Protein AF-A0A1G9AEA7-F1 (afdb_monomer_lite)

InterPro domains:
  IPR012337 Ribonuclease H-like superfamily [SSF53098] (60-151)
  IPR024473 Transposase, IS4, N-terminal [PF13006] (19-68)

Secondary structure (DSSP, 8-state):
--HHHHHHHHHHHHS--S-HHHHHHSS-HHHHHHHHHHHTS-----SS--TTTGGG-EEEEEEE-TTT--EEEEEEEETTS-HHHHHHHHGGGSPSS-EEE--GGG--HHHHHHHHTSTT--EEE-PPPTT--EEEEEE-SSS-EEEEEPPPHHHHHH-TTS--

Organism: NCBI:txid137658

Radius of gyration: 20.1 Å; chains: 1; bounding box: 53×45×46 Å

pLDDT: mean 74.09, std 16.53, range [41.88, 96.94]

Structure (mmCIF, N/CA/C/O backbone):
data_AF-A0A1G9AEA7-F1
#
_entry.id   AF-A0A1G9AEA7-F1
#
loop_
_atom_site.group_PDB
_atom_site.id
_atom_site.type_symbol
_atom_site.label_atom_id
_atom_site.label_alt_id
_atom_site.label_comp_id
_atom_site.label_asym_id
_atom_site.label_entity_id
_atom_site.label_seq_id
_atom_site.pdbx_PDB_ins_code
_atom_site.Cartn_x
_atom_site.Cartn_y
_atom_site.Cartn_z
_atom_site.occupancy
_atom_site.B_iso_or_equiv
_atom_site.auth_seq_id
_atom_site.auth_comp_id
_atom_site.auth_asym_id
_atom_site.auth_atom_id
_atom_site.pdbx_PDB_model_num
ATOM 1 N N . MET A 1 1 ? 21.826 27.038 12.670 1.00 47.59 1 MET A N 1
ATOM 2 C CA . MET A 1 1 ? 21.533 25.743 12.022 1.00 47.59 1 MET A CA 1
ATOM 3 C C . MET A 1 1 ? 20.842 26.013 10.699 1.00 47.59 1 MET A C 1
ATOM 5 O O . MET A 1 1 ? 20.106 26.991 10.621 1.00 47.59 1 MET A O 1
ATOM 9 N N . SER A 1 2 ? 21.123 25.227 9.658 1.00 58.03 2 SER A N 1
ATOM 10 C CA . SER A 1 2 ? 20.460 25.394 8.356 1.00 58.03 2 SER A CA 1
ATOM 11 C C . SER A 1 2 ? 18.999 24.925 8.425 1.00 58.03 2 SER A C 1
ATOM 13 O O . SER A 1 2 ? 18.663 24.063 9.234 1.00 58.03 2 SER A O 1
ATOM 15 N N . LEU A 1 3 ? 18.125 25.468 7.569 1.00 50.03 3 LEU A N 1
ATOM 16 C CA . LEU A 1 3 ? 16.708 25.070 7.476 1.00 50.03 3 LEU A CA 1
ATOM 17 C C . LEU A 1 3 ? 16.544 23.548 7.281 1.00 50.03 3 LEU A C 1
ATOM 19 O O . LEU A 1 3 ? 15.644 22.940 7.850 1.00 50.03 3 LEU A O 1
ATOM 23 N N . LEU A 1 4 ? 17.480 22.935 6.551 1.00 42.81 4 LEU A N 1
ATOM 24 C CA . LEU A 1 4 ? 17.552 21.494 6.318 1.00 42.81 4 LEU A CA 1
ATOM 25 C C . LEU A 1 4 ? 17.822 20.698 7.608 1.00 42.81 4 LEU A C 1
ATOM 27 O O . LEU A 1 4 ? 17.213 19.656 7.814 1.00 42.81 4 LEU A O 1
ATOM 31 N N . GLN A 1 5 ? 18.690 21.192 8.500 1.00 48.19 5 GLN A N 1
ATOM 32 C CA . GLN A 1 5 ? 18.960 20.534 9.786 1.00 48.19 5 GLN A CA 1
ATOM 33 C C . GLN A 1 5 ? 17.734 20.530 10.700 1.00 48.19 5 GLN A C 1
ATOM 35 O O . GLN A 1 5 ? 17.466 19.519 11.338 1.00 48.19 5 GLN A O 1
ATOM 40 N N . GLN A 1 6 ? 16.976 21.629 10.736 1.00 53.84 6 GLN A N 1
ATOM 41 C CA . GLN A 1 6 ? 15.765 21.714 11.556 1.00 53.84 6 GLN A CA 1
ATOM 42 C C . GLN A 1 6 ? 14.683 20.748 11.049 1.00 53.84 6 GLN A C 1
ATOM 44 O O . GLN A 1 6 ? 14.098 20.011 11.833 1.00 53.84 6 GLN A O 1
ATOM 49 N N . GLN A 1 7 ? 14.486 20.679 9.727 1.00 51.41 7 GLN A N 1
ATOM 50 C CA . GLN A 1 7 ? 13.526 19.757 9.108 1.00 51.41 7 GLN A CA 1
ATOM 51 C C . GLN A 1 7 ? 13.897 18.281 9.319 1.00 51.41 7 GLN A C 1
ATOM 53 O O . GLN A 1 7 ? 13.015 17.446 9.496 1.00 51.41 7 GLN A O 1
ATOM 58 N N . LEU A 1 8 ? 15.194 17.960 9.316 1.00 46.47 8 LEU A N 1
ATOM 59 C CA . LEU A 1 8 ? 15.704 16.612 9.581 1.00 46.47 8 LEU A CA 1
ATOM 60 C C . LEU A 1 8 ? 15.552 16.194 11.056 1.00 46.47 8 LEU A C 1
ATOM 62 O O . LEU A 1 8 ? 15.304 15.022 11.323 1.00 46.47 8 LEU A O 1
ATOM 66 N N . LEU A 1 9 ? 15.659 17.134 12.001 1.00 52.06 9 LEU A N 1
ATOM 67 C CA . LEU A 1 9 ? 15.442 16.885 13.433 1.00 52.06 9 LEU A CA 1
ATOM 68 C C . LEU A 1 9 ? 13.966 16.602 13.750 1.00 52.06 9 LEU A C 1
ATOM 70 O O . LEU A 1 9 ? 13.672 15.612 14.415 1.00 52.06 9 LEU A O 1
ATOM 74 N N . ASP A 1 10 ? 13.038 17.387 13.194 1.00 51.66 10 ASP A N 1
ATOM 75 C CA . ASP A 1 10 ? 11.588 17.177 13.371 1.00 51.66 10 ASP A CA 1
ATOM 76 C C . ASP A 1 10 ? 11.114 15.824 12.789 1.00 51.66 10 ASP A C 1
ATOM 78 O O . ASP A 1 10 ? 10.125 15.231 13.224 1.00 51.66 10 ASP A O 1
ATOM 82 N N . LEU A 1 11 ? 11.843 15.313 11.795 1.00 44.75 11 LEU A N 1
ATOM 83 C CA . LEU A 1 11 ? 11.648 13.998 11.185 1.00 44.75 11 LEU A CA 1
ATOM 84 C C . LEU A 1 11 ? 12.083 12.836 12.090 1.00 44.75 11 LEU A C 1
ATOM 86 O O . LEU A 1 11 ? 11.452 11.778 12.048 1.00 44.75 11 LEU A O 1
ATOM 90 N N . GLY A 1 12 ? 13.125 13.036 12.900 1.00 47.81 12 GLY A N 1
ATOM 91 C CA . GLY A 1 12 ? 13.648 12.047 13.847 1.00 47.81 12 GLY A CA 1
ATOM 92 C C . GLY A 1 12 ? 12.788 11.862 15.101 1.00 47.81 12 GLY A C 1
ATOM 93 O O . GLY A 1 12 ? 12.873 10.822 15.743 1.00 47.81 12 GLY A O 1
ATOM 94 N N . GLU A 1 13 ? 11.923 12.823 15.440 1.00 49.59 13 GLU A N 1
ATOM 95 C CA . GLU A 1 13 ? 10.942 12.636 16.522 1.00 49.59 13 GLU A CA 1
ATOM 96 C C . GLU A 1 13 ? 9.686 11.874 16.064 1.00 49.59 13 GLU A C 1
ATOM 98 O O . GLU A 1 13 ? 9.059 11.175 16.857 1.00 49.59 13 GLU A O 1
ATOM 103 N N . LEU A 1 14 ? 9.316 11.973 14.779 1.00 43.12 14 LEU A N 1
ATOM 104 C CA . LEU A 1 14 ? 8.143 11.288 14.207 1.00 43.12 14 LEU A CA 1
ATOM 105 C C . LEU A 1 14 ? 8.426 9.846 13.776 1.00 43.12 14 LEU A C 1
ATOM 107 O O . LEU A 1 14 ? 7.517 9.019 13.727 1.00 43.12 14 LEU A O 1
ATOM 111 N N . PHE A 1 15 ? 9.677 9.555 13.443 1.00 41.88 15 PHE A N 1
ATOM 112 C CA . PHE A 1 15 ? 10.162 8.233 13.091 1.00 41.88 15 PHE A CA 1
ATOM 113 C C . PHE A 1 15 ? 11.306 7.952 14.035 1.00 41.88 15 PHE A C 1
ATOM 115 O O . PHE A 1 15 ? 12.279 8.693 14.004 1.00 41.88 15 PHE A O 1
ATOM 122 N N . ASN A 1 16 ? 11.199 6.902 14.850 1.00 42.97 16 ASN A N 1
ATOM 123 C CA . ASN A 1 16 ? 12.268 6.414 15.723 1.00 42.97 16 ASN A CA 1
ATOM 124 C C . ASN A 1 16 ? 13.442 5.869 14.877 1.00 42.97 16 ASN A C 1
ATOM 126 O O . ASN A 1 16 ? 13.773 4.686 14.919 1.00 42.97 16 ASN A O 1
ATOM 130 N N . PHE A 1 17 ? 14.020 6.715 14.020 1.00 44.28 17 PHE A N 1
ATOM 131 C CA . PHE A 1 17 ? 15.262 6.478 13.322 1.00 44.28 17 PHE A CA 1
ATOM 132 C C . PHE A 1 17 ? 16.330 6.583 14.390 1.00 44.28 17 PHE A C 1
ATOM 134 O O . PHE A 1 17 ? 16.743 7.673 14.774 1.00 44.28 17 PHE A O 1
ATOM 141 N N . SER A 1 18 ? 16.770 5.431 14.873 1.00 46.34 18 SER A N 1
ATOM 142 C CA . SER A 1 18 ? 17.817 5.336 15.881 1.00 46.34 18 SER A CA 1
ATOM 143 C C . SER A 1 18 ? 19.134 5.991 15.454 1.00 46.34 18 SER A C 1
ATOM 145 O O . SER A 1 18 ? 19.998 6.159 16.306 1.00 46.34 18 SER A O 1
ATOM 147 N N . ASP A 1 19 ? 19.300 6.399 14.187 1.00 47.47 19 ASP A N 1
ATOM 148 C CA . ASP A 1 19 ? 20.419 7.254 13.809 1.00 47.47 19 ASP A CA 1
ATOM 149 C C . ASP A 1 19 ? 20.232 7.980 12.459 1.00 47.47 19 ASP A C 1
ATOM 151 O O . ASP A 1 19 ? 20.437 7.414 11.383 1.00 47.47 19 ASP A O 1
ATOM 155 N N . LEU A 1 20 ? 19.893 9.272 12.485 1.00 47.62 20 LEU A N 1
ATOM 156 C CA . LEU A 1 20 ? 19.910 10.133 11.289 1.00 47.62 20 LEU A CA 1
ATOM 157 C C . LEU A 1 20 ? 21.337 10.332 10.738 1.00 47.62 20 LEU A C 1
ATOM 159 O O . LEU A 1 20 ? 21.520 10.673 9.562 1.00 47.62 20 LEU A O 1
ATOM 163 N N . SER A 1 21 ? 22.360 10.088 11.567 1.00 52.41 21 SER A N 1
ATOM 164 C CA . SER A 1 21 ? 23.750 10.134 11.125 1.00 52.41 21 SER A CA 1
ATOM 165 C C . SER A 1 21 ? 24.080 8.978 10.177 1.00 52.41 21 SER A C 1
ATOM 167 O O . SER A 1 21 ? 24.849 9.182 9.245 1.00 52.41 21 SER A O 1
ATOM 169 N N . ALA A 1 22 ? 23.416 7.820 10.283 1.00 51.09 22 ALA A N 1
ATOM 170 C CA . ALA A 1 22 ? 23.608 6.708 9.347 1.00 51.09 22 ALA A CA 1
ATOM 171 C C . ALA A 1 22 ? 23.152 7.054 7.917 1.00 51.09 22 ALA A C 1
ATOM 173 O O . ALA A 1 22 ? 23.777 6.633 6.940 1.00 51.09 22 ALA A O 1
ATOM 174 N N . PHE A 1 23 ? 22.090 7.856 7.781 1.00 43.22 23 PHE A N 1
ATOM 175 C CA . PHE A 1 23 ? 21.569 8.285 6.479 1.00 43.22 23 PHE A CA 1
ATOM 176 C C . PHE A 1 23 ? 22.518 9.264 5.775 1.00 43.22 23 PHE A C 1
ATOM 178 O O . PHE A 1 23 ? 22.712 9.202 4.565 1.00 43.22 23 PHE A O 1
ATOM 185 N N . THR A 1 24 ? 23.153 10.146 6.548 1.00 52.31 24 THR A N 1
ATOM 186 C CA . THR A 1 24 ? 24.109 11.144 6.040 1.00 52.31 24 THR A CA 1
ATOM 187 C C . THR A 1 24 ? 25.542 10.618 5.934 1.00 52.31 24 THR A C 1
ATOM 189 O O . THR A 1 24 ? 26.307 11.130 5.124 1.00 52.31 24 THR A O 1
ATOM 192 N N . GLN A 1 25 ? 25.909 9.572 6.681 1.00 56.78 25 GLN A N 1
ATOM 193 C CA . GLN A 1 25 ? 27.224 8.924 6.589 1.00 56.78 25 GLN A CA 1
ATOM 194 C C . GLN A 1 25 ? 27.405 8.104 5.307 1.00 56.78 25 GLN A C 1
ATOM 196 O O . GLN A 1 25 ? 28.529 7.971 4.834 1.00 56.78 25 GLN A O 1
ATOM 201 N N . ASN A 1 26 ? 26.324 7.558 4.741 1.00 54.47 26 ASN A N 1
ATOM 202 C CA . ASN A 1 26 ? 26.401 6.621 3.612 1.00 54.47 26 ASN A CA 1
ATOM 203 C C . ASN A 1 26 ? 25.996 7.221 2.261 1.00 54.47 26 ASN A C 1
ATOM 205 O O . ASN A 1 26 ? 26.105 6.541 1.241 1.00 54.47 26 ASN A O 1
ATOM 209 N N . ILE A 1 27 ? 25.527 8.470 2.233 1.00 60.53 27 ILE A N 1
ATOM 210 C CA . ILE A 1 27 ? 25.145 9.154 0.996 1.00 60.53 27 ILE A CA 1
ATOM 211 C C . ILE A 1 27 ? 26.090 10.341 0.799 1.00 60.53 27 ILE A C 1
ATOM 213 O O . ILE A 1 27 ? 25.923 11.367 1.463 1.00 60.53 27 ILE A O 1
ATOM 217 N N . PRO A 1 28 ? 27.081 10.222 -0.102 1.00 71.25 28 PRO A N 1
ATOM 218 C CA . PRO A 1 28 ? 28.008 11.307 -0.373 1.00 71.25 28 PRO A CA 1
ATOM 219 C C . PRO A 1 28 ? 27.272 12.557 -0.875 1.00 71.25 28 PRO A C 1
ATOM 221 O O . PRO A 1 28 ? 26.374 12.479 -1.720 1.00 71.25 28 PRO A O 1
ATOM 224 N N . ILE A 1 29 ? 27.635 13.729 -0.352 1.00 65.69 29 ILE A N 1
ATOM 225 C CA . ILE A 1 29 ? 26.938 14.994 -0.638 1.00 65.69 29 ILE A CA 1
ATOM 226 C C . ILE A 1 29 ? 27.016 15.376 -2.124 1.00 65.69 29 ILE A C 1
ATOM 228 O O . ILE A 1 29 ? 26.103 15.992 -2.676 1.00 65.69 29 ILE A O 1
ATOM 232 N N . GLU A 1 30 ? 28.072 14.944 -2.805 1.00 73.06 30 GLU A N 1
ATOM 233 C CA . GLU A 1 30 ? 28.276 15.099 -4.238 1.00 73.06 30 GLU A CA 1
ATOM 234 C C . GLU A 1 30 ? 27.265 14.303 -5.076 1.00 73.06 30 GLU A C 1
ATOM 236 O O . GLU A 1 30 ? 26.911 14.740 -6.172 1.00 73.06 30 GLU A O 1
ATOM 241 N N . TRP A 1 31 ? 26.742 13.179 -4.568 1.00 63.84 31 TRP A N 1
ATOM 242 C CA . TRP A 1 31 ? 25.676 12.429 -5.240 1.00 63.84 31 TRP A CA 1
ATOM 243 C C . TRP A 1 31 ? 24.350 13.168 -5.142 1.00 63.84 31 TRP A C 1
ATOM 245 O O . TRP A 1 31 ? 23.605 13.205 -6.116 1.00 63.84 31 TRP A O 1
ATOM 255 N N . VAL A 1 32 ? 24.080 13.817 -4.006 1.00 63.62 32 VAL A N 1
ATOM 256 C CA . VAL A 1 32 ? 22.890 14.661 -3.830 1.00 63.62 32 VAL A CA 1
ATOM 257 C C . VAL A 1 32 ? 22.959 15.872 -4.761 1.00 63.62 32 VAL A C 1
ATOM 259 O O . VAL A 1 32 ? 21.993 16.157 -5.466 1.00 63.62 32 VAL A O 1
ATOM 262 N N . ALA A 1 33 ? 24.112 16.544 -4.828 1.00 68.31 33 ALA A N 1
ATOM 263 C CA . ALA A 1 33 ? 24.325 17.672 -5.734 1.00 68.31 33 ALA A CA 1
ATOM 264 C C . ALA A 1 33 ? 24.199 17.263 -7.213 1.00 68.31 33 ALA A C 1
ATOM 266 O O . ALA A 1 33 ? 23.504 17.930 -7.976 1.00 68.31 33 ALA A O 1
ATOM 267 N N . SER A 1 34 ? 24.793 16.130 -7.603 1.00 66.75 34 SER A N 1
ATOM 268 C CA . SER A 1 34 ? 24.703 15.606 -8.974 1.00 66.75 34 SER A CA 1
ATOM 269 C C . SER A 1 34 ? 23.284 15.161 -9.328 1.00 66.75 34 SER A C 1
ATOM 271 O O . SER A 1 34 ? 22.817 15.411 -10.434 1.00 66.75 34 SER A O 1
ATOM 273 N N . ALA A 1 35 ? 22.569 14.527 -8.395 1.00 62.28 35 ALA A N 1
ATOM 274 C CA . ALA A 1 35 ? 21.178 14.137 -8.590 1.00 62.28 35 ALA A CA 1
ATOM 275 C C . ALA A 1 35 ? 20.269 15.360 -8.759 1.00 62.28 35 ALA A C 1
ATOM 277 O O . ALA A 1 35 ? 19.382 15.334 -9.607 1.00 62.28 35 ALA A O 1
ATOM 278 N N . LEU A 1 36 ? 20.506 16.440 -8.007 1.00 59.66 36 LEU A N 1
ATOM 279 C CA . LEU A 1 36 ? 19.781 17.702 -8.167 1.00 59.66 36 LEU A CA 1
ATOM 280 C C . LEU A 1 36 ? 20.039 18.331 -9.542 1.00 59.66 36 LEU A C 1
ATOM 282 O O . LEU A 1 36 ? 19.080 18.711 -10.215 1.00 59.66 36 LEU A O 1
ATOM 286 N N . ASP A 1 37 ? 21.293 18.358 -9.993 1.00 69.62 37 ASP A N 1
ATOM 287 C CA . ASP A 1 37 ? 21.680 18.905 -11.300 1.00 69.62 37 ASP A CA 1
ATOM 288 C C . ASP A 1 37 ? 21.109 18.073 -12.469 1.00 69.62 37 ASP A C 1
ATOM 290 O O . ASP A 1 37 ? 20.566 18.608 -13.436 1.00 69.62 37 ASP A O 1
ATOM 294 N N . LEU A 1 38 ? 21.107 16.741 -12.335 1.00 60.75 38 LEU A N 1
ATOM 295 C CA . LEU A 1 38 ? 20.490 15.819 -13.296 1.00 60.75 38 LEU A CA 1
ATOM 296 C C . LEU A 1 38 ? 18.955 15.866 -13.263 1.00 60.75 38 LEU A C 1
ATOM 298 O O . LEU A 1 38 ? 18.315 15.712 -14.302 1.00 60.75 38 LEU A O 1
ATOM 302 N N . SER A 1 39 ? 18.343 16.110 -12.099 1.00 54.16 39 SER A N 1
ATOM 303 C CA . SER A 1 39 ? 16.882 16.219 -11.962 1.00 54.16 39 SER A CA 1
ATOM 304 C C . SER A 1 39 ? 16.303 17.447 -12.672 1.00 54.16 39 SER A C 1
ATOM 306 O O . SER A 1 39 ? 15.113 17.469 -12.991 1.00 54.16 39 SER A O 1
ATOM 308 N N . ALA A 1 40 ? 17.146 18.435 -12.996 1.00 49.31 40 ALA A N 1
ATOM 309 C CA . ALA A 1 40 ? 16.782 19.550 -13.863 1.00 49.31 40 ALA A CA 1
ATOM 310 C C . ALA A 1 40 ? 16.541 19.116 -15.328 1.00 49.31 40 ALA A C 1
ATOM 312 O O . ALA A 1 40 ? 16.013 19.900 -16.122 1.00 49.31 40 ALA A O 1
ATOM 313 N N . GLN A 1 41 ? 16.870 17.872 -15.709 1.00 50.09 41 GLN A N 1
ATOM 314 C CA . GLN A 1 41 ? 16.664 17.359 -17.062 1.00 50.09 41 GLN A CA 1
ATOM 315 C C . GLN A 1 41 ? 15.359 16.558 -17.219 1.00 50.09 41 GLN A C 1
ATOM 317 O O . GLN A 1 41 ? 15.235 15.390 -16.872 1.00 50.09 41 GLN A O 1
ATOM 322 N N . ALA A 1 42 ? 14.403 17.250 -17.845 1.00 50.97 42 ALA A N 1
ATOM 323 C CA . ALA A 1 42 ? 13.340 16.776 -18.734 1.00 50.97 42 ALA A CA 1
ATOM 324 C C . ALA A 1 42 ? 12.480 15.566 -18.307 1.00 50.97 42 ALA A C 1
ATOM 326 O O . ALA A 1 42 ? 12.809 14.399 -18.506 1.00 50.97 42 ALA A O 1
ATOM 327 N N . THR A 1 43 ? 11.227 15.858 -17.948 1.00 45.41 43 THR A N 1
ATOM 328 C CA . THR A 1 43 ? 10.137 14.873 -18.006 1.00 45.41 43 THR A CA 1
ATOM 329 C C . THR A 1 43 ? 9.710 14.640 -19.463 1.00 45.41 43 THR A C 1
ATOM 331 O O . THR A 1 43 ? 9.016 15.467 -20.055 1.00 45.41 43 THR A O 1
ATOM 334 N N . ILE A 1 44 ? 10.050 13.489 -20.051 1.00 51.75 44 ILE A N 1
ATOM 335 C CA . ILE A 1 44 ? 9.524 13.074 -21.363 1.00 51.75 44 ILE A CA 1
ATOM 336 C C . ILE A 1 44 ? 8.209 12.304 -21.164 1.00 51.75 44 ILE A C 1
ATOM 338 O O . ILE A 1 44 ? 8.206 11.127 -20.816 1.00 51.75 44 ILE A O 1
ATOM 342 N N . ARG A 1 45 ? 7.060 12.941 -21.436 1.00 43.06 45 ARG A N 1
ATOM 343 C CA . ARG A 1 45 ? 5.750 12.257 -21.499 1.00 43.06 45 ARG A CA 1
ATOM 344 C C . ARG A 1 45 ? 5.410 11.846 -22.935 1.00 43.06 45 ARG A C 1
ATOM 346 O O . ARG A 1 45 ? 4.628 12.516 -23.605 1.00 43.06 45 ARG A O 1
ATOM 353 N N . ARG A 1 46 ? 5.958 10.728 -23.424 1.00 50.44 46 ARG A N 1
ATOM 354 C CA . 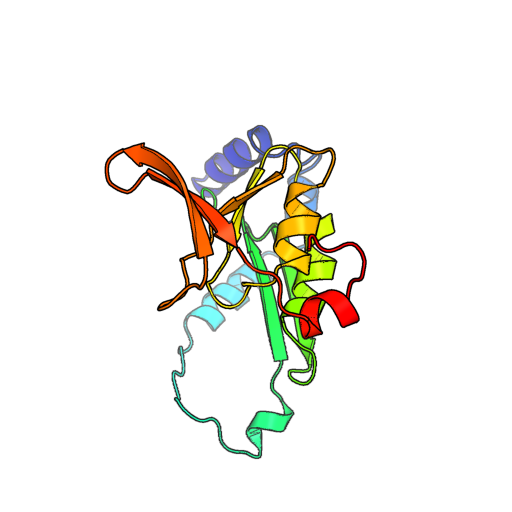ARG A 1 46 ? 5.479 10.091 -24.670 1.00 50.44 46 ARG A CA 1
ATOM 355 C C . ARG A 1 46 ? 4.451 9.005 -24.337 1.00 50.44 46 ARG A C 1
ATOM 357 O O . ARG A 1 46 ? 4.741 8.087 -23.585 1.00 50.44 46 ARG A O 1
ATOM 364 N N . ARG A 1 47 ? 3.239 9.096 -24.908 1.00 50.84 47 ARG A N 1
ATOM 365 C CA . ARG A 1 47 ? 2.127 8.142 -24.668 1.00 50.84 47 ARG A CA 1
ATOM 366 C C . ARG A 1 47 ? 2.394 6.715 -25.175 1.00 50.84 47 ARG A C 1
ATOM 368 O O . ARG A 1 47 ? 1.710 5.794 -24.743 1.00 50.84 47 ARG A O 1
ATOM 375 N N . ARG A 1 48 ? 3.351 6.530 -26.085 1.00 52.12 48 ARG A N 1
ATOM 376 C CA . ARG A 1 48 ? 3.867 5.228 -26.525 1.00 52.12 48 ARG A CA 1
ATOM 377 C C . ARG A 1 48 ? 5.369 5.357 -26.726 1.00 52.12 48 ARG A C 1
ATOM 379 O O . ARG A 1 48 ? 5.809 6.240 -27.461 1.00 52.12 48 ARG A O 1
ATOM 386 N N . LEU A 1 49 ? 6.128 4.503 -26.050 1.00 56.19 49 LEU A N 1
ATOM 387 C CA . LEU A 1 49 ? 7.562 4.382 -26.265 1.00 56.19 49 LEU A CA 1
ATOM 388 C C . LEU A 1 49 ? 7.810 3.494 -27.499 1.00 56.19 49 LEU A C 1
ATOM 390 O O . LEU A 1 49 ? 7.053 2.540 -27.705 1.00 56.19 49 LEU A O 1
ATOM 394 N N . PRO A 1 50 ? 8.811 3.816 -28.335 1.00 61.97 50 PRO A N 1
ATOM 395 C CA . PRO A 1 50 ? 9.266 2.957 -29.428 1.00 61.97 50 PRO A CA 1
ATOM 396 C C . PRO A 1 50 ? 9.525 1.517 -28.947 1.00 61.97 50 PRO A C 1
ATOM 398 O O . PRO A 1 50 ? 10.010 1.316 -27.833 1.00 61.97 50 PRO A O 1
ATOM 401 N N . SER A 1 51 ? 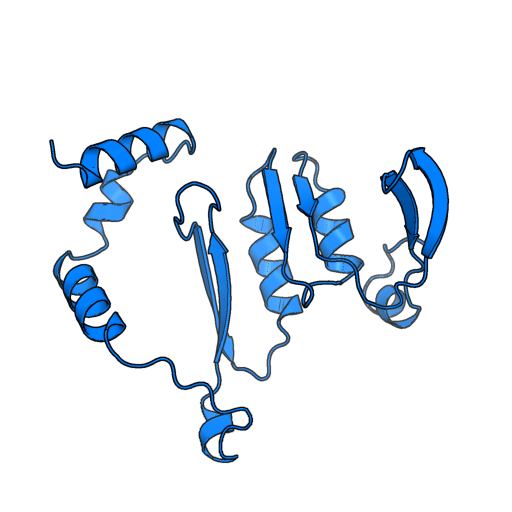9.175 0.504 -29.747 1.00 57.03 51 SER A N 1
ATOM 402 C CA . SER A 1 51 ? 9.219 -0.919 -29.351 1.00 57.03 51 SER A CA 1
ATOM 403 C C . SER A 1 51 ? 10.618 -1.428 -28.979 1.00 57.03 51 SER A C 1
ATOM 405 O O . SER A 1 51 ? 10.753 -2.349 -28.182 1.00 57.03 51 SER A O 1
ATOM 407 N N . ASP A 1 52 ? 11.652 -0.806 -29.527 1.00 53.72 52 ASP A N 1
ATOM 408 C CA . ASP A 1 52 ? 13.074 -0.988 -29.228 1.00 53.72 52 ASP A CA 1
ATOM 409 C C . ASP A 1 52 ? 13.484 -0.415 -27.856 1.00 53.72 52 ASP A C 1
ATOM 411 O O . ASP A 1 52 ? 14.377 -0.953 -27.205 1.00 53.72 52 ASP A O 1
ATOM 415 N N . GLN A 1 53 ? 12.780 0.605 -27.352 1.00 53.28 53 GLN A N 1
ATOM 416 C CA . GLN A 1 53 ? 12.985 1.158 -26.002 1.00 53.28 53 GLN A CA 1
ATOM 417 C C . GLN A 1 53 ? 12.229 0.383 -24.912 1.00 53.28 53 GLN A C 1
ATOM 419 O O . GLN A 1 53 ? 12.580 0.466 -23.736 1.00 53.28 53 GLN A O 1
ATOM 424 N N . VAL A 1 54 ? 11.224 -0.420 -25.286 1.00 53.44 54 VAL A N 1
ATOM 425 C CA . VAL A 1 54 ? 10.461 -1.277 -24.356 1.00 53.44 54 VAL A CA 1
ATOM 426 C C . VAL A 1 54 ? 11.357 -2.333 -23.688 1.00 53.44 54 VAL A C 1
ATOM 428 O O . VAL A 1 54 ? 11.075 -2.751 -22.565 1.00 53.44 54 VAL A O 1
ATOM 431 N N . LEU A 1 55 ? 12.465 -2.724 -24.334 1.00 53.03 55 LEU A N 1
ATOM 432 C CA . LEU A 1 55 ? 13.432 -3.689 -23.795 1.00 53.03 55 LEU A CA 1
ATOM 433 C C . LEU A 1 55 ? 14.124 -3.194 -22.508 1.00 53.03 55 LEU A C 1
ATOM 435 O O . LEU A 1 55 ? 14.534 -4.011 -21.687 1.00 53.03 55 LEU A O 1
ATOM 439 N N . TRP A 1 56 ? 14.209 -1.873 -22.319 1.00 58.66 56 TRP A N 1
ATOM 440 C CA . TRP A 1 56 ? 14.899 -1.218 -21.201 1.00 58.66 56 TRP A CA 1
ATOM 441 C C . TRP A 1 56 ? 13.959 -0.729 -20.099 1.00 58.66 56 TRP A C 1
ATOM 443 O O . TRP A 1 56 ? 14.383 -0.026 -19.183 1.00 58.66 56 TRP A O 1
ATOM 453 N N . LEU A 1 57 ? 12.673 -1.078 -20.174 1.00 67.56 57 LEU A N 1
ATOM 454 C CA . LEU A 1 57 ? 11.717 -0.634 -19.175 1.00 67.56 57 LEU A CA 1
ATOM 455 C C . LEU A 1 57 ? 11.982 -1.309 -17.830 1.00 67.56 57 LEU A C 1
ATOM 457 O O . LEU A 1 57 ? 11.989 -2.540 -17.697 1.00 67.56 57 LEU A O 1
ATOM 461 N N . VAL A 1 58 ? 12.116 -0.461 -16.820 1.00 69.38 58 VAL A N 1
ATOM 462 C CA . VAL A 1 58 ? 12.040 -0.842 -15.419 1.00 69.38 58 VAL A CA 1
ATOM 463 C C . VAL A 1 58 ? 10.731 -0.333 -14.845 1.00 69.38 58 VAL A C 1
ATOM 465 O O . VAL A 1 58 ? 10.229 0.733 -15.200 1.00 69.38 58 VAL A O 1
ATOM 468 N N . LEU A 1 59 ? 10.163 -1.136 -13.968 1.00 73.38 59 LEU A N 1
ATOM 469 C CA . LEU A 1 59 ? 9.081 -0.761 -13.100 1.00 73.38 59 LEU A CA 1
ATOM 470 C C . LEU A 1 59 ? 9.680 -0.277 -11.781 1.00 73.38 59 LEU A C 1
ATOM 472 O O . LEU A 1 59 ? 10.495 -0.986 -11.197 1.00 73.38 59 LEU A O 1
ATOM 476 N N . GLY A 1 60 ? 9.261 0.896 -11.318 1.00 81.19 60 GLY A N 1
ATOM 477 C CA . GLY A 1 60 ? 9.661 1.435 -10.024 1.00 81.19 60 GLY A CA 1
ATOM 478 C C . GLY A 1 60 ? 8.475 1.573 -9.086 1.00 81.19 60 GLY A C 1
ATOM 479 O O . GLY A 1 60 ? 7.376 1.925 -9.514 1.00 81.19 60 GLY A O 1
ATOM 480 N N . MET A 1 61 ? 8.712 1.311 -7.808 1.00 84.00 61 MET A N 1
ATOM 481 C CA . MET A 1 61 ? 7.750 1.551 -6.742 1.00 84.00 61 MET A CA 1
ATOM 482 C C . MET A 1 61 ? 8.479 2.149 -5.546 1.00 84.00 61 MET A C 1
ATOM 484 O O . MET A 1 61 ? 9.606 1.753 -5.257 1.00 84.00 61 MET A O 1
ATOM 488 N N . ALA A 1 62 ? 7.847 3.107 -4.876 1.00 87.50 62 ALA A N 1
ATOM 489 C CA . ALA A 1 62 ? 8.416 3.783 -3.721 1.00 87.50 62 ALA A CA 1
ATOM 490 C C . ALA A 1 62 ? 7.369 3.921 -2.616 1.00 87.50 62 ALA A C 1
ATOM 492 O O . ALA A 1 62 ? 6.206 4.230 -2.887 1.00 87.50 62 ALA A O 1
ATOM 493 N N . LEU A 1 63 ? 7.810 3.721 -1.379 1.00 86.62 63 LEU A N 1
ATOM 494 C CA . LEU A 1 63 ? 7.083 4.050 -0.166 1.00 86.62 63 LEU A CA 1
ATOM 495 C C . LEU A 1 63 ? 7.636 5.370 0.352 1.00 86.62 63 LEU A C 1
ATOM 497 O O . LEU A 1 63 ? 8.836 5.508 0.572 1.00 86.62 63 LEU A O 1
ATOM 501 N N . MET A 1 64 ? 6.759 6.346 0.535 1.00 88.50 64 MET A N 1
ATOM 502 C CA . MET A 1 64 ? 7.148 7.693 0.924 1.00 88.50 64 MET A CA 1
ATOM 503 C C . MET A 1 64 ? 6.258 8.182 2.055 1.00 88.50 64 MET A C 1
ATOM 505 O O . MET A 1 64 ? 5.040 7.994 2.035 1.00 88.50 64 MET A O 1
ATOM 509 N N . ASN A 1 65 ? 6.859 8.877 3.011 1.00 86.81 65 ASN A N 1
ATOM 510 C CA . ASN A 1 65 ? 6.104 9.655 3.969 1.00 86.81 65 ASN A CA 1
ATOM 511 C C . ASN A 1 65 ? 5.459 10.864 3.275 1.00 86.81 65 ASN A C 1
ATOM 513 O O . ASN A 1 65 ? 6.142 11.720 2.721 1.00 86.81 65 ASN A O 1
ATOM 517 N N . VAL A 1 66 ? 4.135 10.975 3.352 1.00 85.12 66 VAL A N 1
ATOM 518 C CA . VAL A 1 66 ? 3.380 12.033 2.663 1.00 85.12 66 VAL A CA 1
ATOM 519 C C . VAL A 1 66 ? 3.628 13.429 3.248 1.00 85.12 66 VAL A C 1
ATOM 521 O O . VAL A 1 66 ? 3.575 14.408 2.512 1.00 85.12 66 VAL A O 1
ATOM 524 N N . ARG A 1 67 ? 3.892 13.535 4.554 1.00 81.19 67 ARG A N 1
ATOM 525 C CA . ARG A 1 67 ? 4.119 14.809 5.252 1.00 81.19 67 ARG A CA 1
ATOM 526 C C . ARG A 1 67 ? 5.523 15.355 5.005 1.00 81.19 67 ARG A C 1
ATOM 528 O O . ARG A 1 67 ? 5.673 16.550 4.797 1.00 81.19 67 ARG A O 1
ATOM 535 N N . SER A 1 68 ? 6.535 14.499 5.094 1.00 83.50 68 SER A N 1
ATOM 536 C CA . SER A 1 68 ? 7.940 14.907 5.011 1.00 83.50 68 SER A CA 1
ATOM 537 C C . SER A 1 68 ? 8.571 14.684 3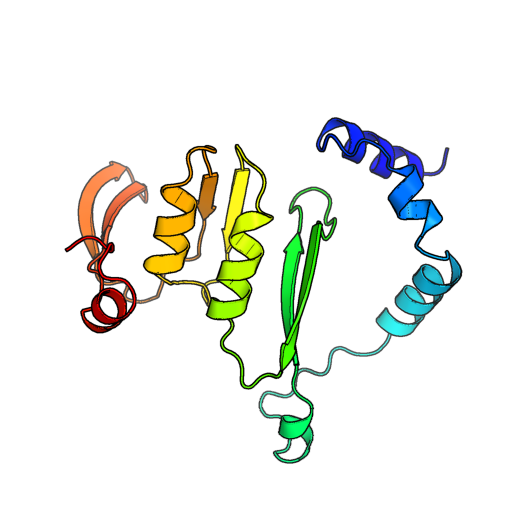.643 1.00 83.50 68 SER A C 1
ATOM 539 O O . SER A 1 68 ? 9.681 15.148 3.405 1.00 83.50 68 SER A O 1
ATOM 541 N N . HIS A 1 69 ? 7.883 13.964 2.755 1.00 81.12 69 HIS A N 1
ATOM 542 C CA . HIS A 1 69 ? 8.371 13.562 1.437 1.00 81.12 69 HIS A CA 1
ATOM 543 C C . HIS A 1 69 ? 9.629 12.678 1.461 1.00 81.12 69 HIS A C 1
ATOM 545 O O . HIS A 1 69 ? 10.253 12.471 0.422 1.00 81.12 69 HIS A O 1
ATOM 551 N N . LEU A 1 70 ? 9.987 12.107 2.618 1.00 81.94 70 LEU A N 1
ATOM 552 C CA . LEU A 1 70 ? 11.061 11.119 2.696 1.00 81.94 70 LEU A CA 1
ATOM 553 C C . LEU A 1 70 ? 10.635 9.814 2.031 1.00 81.94 70 LEU A C 1
ATOM 555 O O . LEU A 1 70 ? 9.610 9.234 2.397 1.00 81.94 70 LEU A O 1
ATOM 559 N N . ILE A 1 71 ? 11.452 9.334 1.098 1.00 85.06 71 ILE A N 1
ATOM 560 C CA . ILE A 1 71 ? 11.342 7.980 0.557 1.00 85.06 71 ILE A CA 1
ATOM 561 C C . ILE A 1 71 ? 11.904 7.022 1.609 1.00 85.06 71 ILE A C 1
ATOM 563 O O . ILE A 1 71 ? 13.082 7.092 1.947 1.00 85.06 71 ILE A O 1
ATOM 567 N N . LEU A 1 72 ? 11.037 6.167 2.142 1.00 80.81 72 LEU A N 1
ATOM 568 C CA . LEU A 1 72 ? 11.369 5.164 3.153 1.00 80.81 72 LEU A CA 1
ATOM 569 C C . LEU A 1 72 ? 11.947 3.901 2.512 1.00 80.81 72 LEU A C 1
ATOM 571 O O . LEU A 1 72 ? 12.864 3.301 3.057 1.00 80.81 72 LEU A O 1
ATOM 575 N N . ASP A 1 73 ? 11.418 3.519 1.350 1.00 82.50 73 ASP A N 1
ATOM 576 C CA . ASP A 1 73 ? 11.929 2.412 0.543 1.00 82.50 73 ASP A CA 1
ATOM 577 C C . ASP A 1 73 ? 11.592 2.660 -0.936 1.00 82.50 73 ASP A C 1
ATOM 579 O O . ASP A 1 73 ? 10.582 3.294 -1.262 1.00 82.50 73 ASP A O 1
ATOM 583 N N . ALA A 1 74 ? 12.434 2.178 -1.843 1.00 85.44 74 ALA A N 1
ATOM 584 C CA . ALA A 1 74 ? 12.222 2.234 -3.280 1.00 85.44 74 ALA A CA 1
ATOM 585 C C . ALA A 1 74 ? 12.860 1.018 -3.948 1.00 85.44 74 ALA A C 1
ATOM 587 O O . ALA A 1 74 ? 14.039 0.732 -3.754 1.00 85.44 74 ALA A O 1
ATOM 588 N N . GLN A 1 75 ? 12.100 0.332 -4.798 1.00 80.00 75 GLN A N 1
ATOM 589 C CA . GLN A 1 75 ? 12.599 -0.832 -5.521 1.00 80.00 75 GLN A CA 1
ATOM 590 C C . GLN A 1 75 ? 12.314 -0.703 -7.009 1.00 80.00 75 GLN A C 1
ATOM 592 O O . G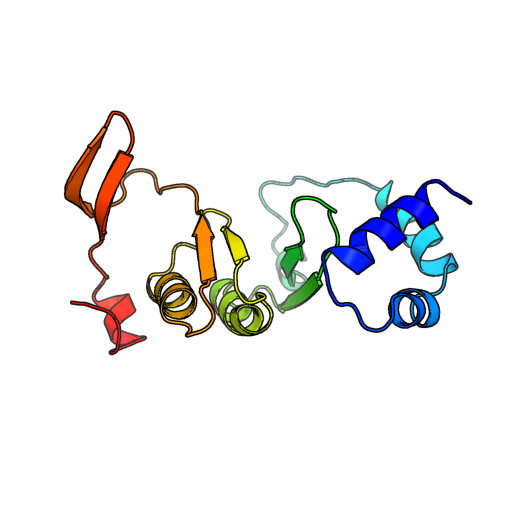LN A 1 75 ? 11.303 -0.141 -7.446 1.00 80.00 75 GLN A O 1
ATOM 597 N N . LEU A 1 76 ? 13.232 -1.268 -7.788 1.00 80.44 76 LEU A N 1
ATOM 598 C CA . LEU A 1 76 ? 13.158 -1.346 -9.236 1.00 80.44 76 LEU A CA 1
ATOM 599 C C . LEU A 1 76 ? 13.071 -2.807 -9.663 1.00 80.44 76 LEU A C 1
ATOM 601 O O . LEU A 1 76 ? 13.697 -3.693 -9.085 1.00 80.44 76 LEU A O 1
ATOM 605 N N . SER A 1 77 ? 12.313 -3.067 -10.719 1.00 70.44 77 SER A N 1
ATOM 606 C CA . SER A 1 77 ? 12.153 -4.403 -11.274 1.00 70.44 77 SER A CA 1
ATOM 607 C C . SER A 1 77 ? 12.087 -4.363 -12.790 1.00 70.44 77 SER A C 1
ATOM 609 O O . SER A 1 77 ? 11.640 -3.364 -13.347 1.00 70.44 77 SER A O 1
ATOM 611 N N . PRO A 1 78 ? 12.461 -5.435 -13.506 1.00 74.69 78 PRO A N 1
ATOM 612 C CA . PRO A 1 78 ? 12.204 -5.504 -14.937 1.00 74.69 78 PRO A CA 1
ATOM 613 C C . PRO A 1 78 ? 10.707 -5.329 -15.222 1.00 74.69 78 PRO A C 1
ATOM 615 O O . PRO A 1 78 ? 9.883 -5.964 -14.565 1.00 74.69 78 PRO A O 1
ATOM 618 N N . TYR A 1 79 ? 10.344 -4.558 -16.249 1.00 68.94 79 TYR A N 1
ATOM 619 C CA . TYR A 1 79 ? 8.943 -4.267 -16.604 1.00 68.94 79 TYR A CA 1
ATOM 620 C C . TYR A 1 79 ? 8.062 -5.507 -16.832 1.00 68.94 79 TYR A C 1
ATOM 622 O O . TYR A 1 79 ? 6.845 -5.466 -16.689 1.00 68.94 79 TYR A O 1
ATOM 630 N N . ARG A 1 80 ? 8.672 -6.654 -17.153 1.00 66.19 80 ARG A N 1
ATOM 631 C CA . ARG A 1 80 ? 7.965 -7.937 -17.302 1.00 66.19 80 ARG A CA 1
ATOM 632 C C . ARG A 1 80 ? 7.424 -8.497 -15.978 1.00 66.19 80 ARG A C 1
ATOM 634 O O . ARG A 1 80 ? 6.653 -9.458 -15.998 1.00 66.19 80 ARG A O 1
ATOM 641 N N . ARG A 1 81 ? 7.828 -7.948 -14.827 1.00 63.97 81 ARG A N 1
ATOM 642 C CA . ARG A 1 81 ? 7.242 -8.265 -13.520 1.00 63.97 81 ARG A CA 1
ATOM 643 C C . ARG A 1 81 ? 6.050 -7.351 -13.242 1.00 63.97 81 ARG A C 1
ATOM 645 O O . ARG A 1 81 ? 6.057 -6.167 -13.537 1.00 63.97 81 ARG A O 1
ATOM 652 N N . SER A 1 82 ? 5.006 -7.935 -12.663 1.00 70.00 82 SER A N 1
ATOM 653 C CA . SER A 1 82 ? 3.783 -7.224 -12.294 1.00 70.00 82 SER A CA 1
ATOM 654 C C . SER A 1 82 ? 4.011 -6.328 -11.078 1.00 70.00 82 SER A C 1
ATOM 656 O O . SER A 1 82 ? 4.512 -6.828 -10.071 1.00 70.00 82 SER A O 1
ATOM 658 N N . GLU A 1 83 ? 3.508 -5.094 -11.117 1.00 75.62 83 GLU A N 1
ATOM 659 C CA . GLU A 1 83 ? 3.468 -4.144 -9.986 1.00 75.62 83 GLU A CA 1
ATOM 660 C C . GLU A 1 83 ? 3.003 -4.767 -8.676 1.00 75.62 83 GLU A C 1
ATOM 662 O O . GLU A 1 83 ? 3.629 -4.582 -7.640 1.00 75.62 83 GLU A O 1
ATOM 667 N N . MET A 1 84 ? 1.976 -5.614 -8.733 1.00 78.00 84 MET A N 1
ATOM 668 C CA . MET A 1 84 ? 1.437 -6.266 -7.538 1.00 78.00 84 MET A CA 1
ATOM 669 C C . MET A 1 84 ? 2.414 -7.224 -6.852 1.00 78.00 84 MET A C 1
ATOM 671 O O . MET A 1 84 ? 2.248 -7.501 -5.673 1.00 78.00 84 MET A O 1
ATOM 675 N N . ARG A 1 85 ? 3.425 -7.746 -7.563 1.00 74.00 85 ARG A N 1
ATOM 676 C CA . ARG A 1 85 ? 4.457 -8.574 -6.921 1.00 74.00 85 ARG A CA 1
ATOM 677 C C . ARG A 1 85 ? 5.423 -7.723 -6.107 1.00 74.00 85 ARG A C 1
ATOM 679 O O . ARG A 1 85 ? 5.716 -8.112 -4.987 1.00 74.00 85 ARG A O 1
ATOM 686 N N . LEU A 1 86 ? 5.831 -6.564 -6.631 1.00 76.56 86 LEU A N 1
ATOM 687 C CA . LEU A 1 86 ? 6.605 -5.605 -5.840 1.00 76.56 86 LEU A CA 1
ATOM 688 C C . LEU A 1 86 ? 5.798 -5.090 -4.650 1.00 76.56 86 LEU A C 1
ATOM 690 O O . LEU A 1 86 ? 6.326 -5.007 -3.550 1.00 76.56 86 LEU A O 1
ATOM 694 N N . ALA A 1 87 ? 4.509 -4.795 -4.849 1.00 78.38 87 ALA A N 1
ATOM 695 C CA . ALA A 1 87 ? 3.620 -4.329 -3.783 1.00 78.38 87 ALA A CA 1
ATOM 696 C C . ALA A 1 87 ? 3.638 -5.254 -2.555 1.00 78.38 87 ALA A C 1
ATOM 698 O O . ALA A 1 87 ? 3.714 -4.772 -1.429 1.00 78.38 87 ALA A O 1
ATOM 699 N N . ASN A 1 88 ? 3.631 -6.574 -2.772 1.00 76.56 88 ASN A N 1
ATOM 700 C CA . ASN A 1 88 ? 3.674 -7.550 -1.685 1.00 76.56 88 ASN A CA 1
ATOM 701 C C . ASN A 1 88 ? 5.010 -7.542 -0.923 1.00 76.56 88 ASN A C 1
ATOM 703 O O . ASN A 1 88 ? 4.995 -7.707 0.293 1.00 76.56 88 ASN A O 1
ATOM 707 N N . GLU A 1 89 ? 6.141 -7.328 -1.603 1.00 74.88 89 GLU A N 1
ATOM 708 C CA . GLU A 1 89 ? 7.457 -7.199 -0.953 1.00 74.88 89 GLU A CA 1
ATOM 709 C C . GLU A 1 89 ? 7.503 -5.947 -0.055 1.00 74.88 89 GLU A C 1
ATOM 711 O O . GLU A 1 89 ? 8.063 -5.980 1.037 1.00 74.88 89 GLU A O 1
ATOM 716 N N . PHE A 1 90 ? 6.818 -4.874 -0.456 1.00 78.62 90 PHE A N 1
ATOM 717 C CA . PHE A 1 90 ? 6.729 -3.635 0.322 1.00 78.62 90 PHE A CA 1
ATOM 718 C C . PHE A 1 90 ? 5.782 -3.680 1.510 1.00 78.62 90 PHE A C 1
ATOM 720 O O . PHE A 1 90 ? 5.933 -2.865 2.418 1.00 78.62 90 PHE A O 1
ATOM 727 N N . LEU A 1 91 ? 4.811 -4.598 1.539 1.00 79.25 91 LEU A N 1
ATOM 728 C CA . LEU A 1 91 ? 3.881 -4.679 2.667 1.00 79.25 91 LEU A CA 1
ATOM 729 C C . LEU A 1 91 ? 4.622 -4.852 3.998 1.00 79.25 91 LEU A C 1
ATOM 731 O O . LEU A 1 91 ? 4.161 -4.343 5.012 1.00 79.25 91 LEU A O 1
ATOM 735 N N . GLN A 1 92 ? 5.773 -5.526 4.004 1.00 76.19 92 GLN A N 1
ATOM 736 C CA . GLN A 1 92 ? 6.576 -5.715 5.215 1.00 76.19 92 GLN A CA 1
ATOM 737 C C . GLN A 1 92 ? 7.279 -4.438 5.693 1.00 76.19 92 GLN A C 1
ATOM 739 O O . GLN A 1 92 ? 7.622 -4.346 6.863 1.00 76.19 92 GLN A O 1
ATOM 744 N N . GLN A 1 93 ? 7.468 -3.456 4.810 1.00 79.88 93 GLN A N 1
ATOM 745 C CA . GLN A 1 93 ? 8.143 -2.193 5.120 1.00 79.88 93 GLN A CA 1
ATOM 746 C C . GLN A 1 93 ? 7.173 -1.103 5.587 1.00 79.88 93 GLN A C 1
ATOM 748 O O . GLN A 1 93 ? 7.599 -0.044 6.041 1.00 79.88 93 GLN A O 1
ATOM 753 N N . ILE A 1 94 ? 5.861 -1.330 5.456 1.00 84.94 94 ILE A N 1
ATOM 754 C CA . ILE A 1 94 ? 4.849 -0.381 5.921 1.00 84.94 94 ILE A CA 1
ATOM 755 C C . ILE A 1 94 ? 4.840 -0.395 7.457 1.00 84.94 94 ILE A C 1
ATOM 757 O O . ILE A 1 94 ? 4.526 -1.444 8.024 1.00 84.94 94 ILE A O 1
ATOM 761 N N . PRO A 1 95 ? 5.111 0.743 8.126 1.00 83.62 95 PRO A N 1
ATOM 762 C CA . PRO A 1 95 ? 5.128 0.812 9.584 1.00 83.62 95 PRO A CA 1
ATOM 763 C C . PRO A 1 95 ? 3.775 0.460 10.210 1.00 83.62 95 PRO A C 1
ATOM 765 O O . PRO A 1 95 ? 2.721 0.724 9.621 1.00 83.62 95 PRO A O 1
ATOM 768 N N . SER A 1 96 ? 3.797 -0.059 11.435 1.00 86.06 96 SER A N 1
ATOM 769 C CA . SER A 1 96 ? 2.613 -0.222 12.287 1.00 86.06 96 SER A CA 1
ATOM 770 C C . SER A 1 96 ? 1.907 1.116 12.550 1.00 86.06 96 SER A C 1
ATOM 772 O O . SER A 1 96 ? 2.532 2.176 12.467 1.00 86.06 96 SER A O 1
ATOM 774 N N . HIS A 1 97 ? 0.614 1.074 12.889 1.00 88.12 97 HIS A N 1
ATOM 775 C CA . HIS A 1 97 ? -0.208 2.247 13.229 1.00 88.12 97 HIS A CA 1
ATOM 776 C C . HIS A 1 97 ? -0.178 3.343 12.155 1.00 88.12 97 HIS A C 1
ATOM 778 O O . HIS A 1 97 ? -0.054 4.537 12.443 1.00 88.12 97 HIS A O 1
ATOM 784 N N . SER A 1 98 ? -0.250 2.937 10.888 1.00 88.06 98 SER A N 1
ATOM 785 C CA . SER A 1 98 ? -0.098 3.839 9.748 1.00 88.06 98 SER A CA 1
ATOM 786 C C . SER A 1 98 ? -1.282 3.783 8.788 1.00 88.06 98 SER A C 1
ATOM 788 O O . SER A 1 98 ? -2.020 2.800 8.708 1.00 88.06 98 SER A O 1
ATOM 790 N N . VAL A 1 99 ? -1.451 4.866 8.024 1.00 91.31 99 VAL A N 1
ATOM 791 C CA . VAL A 1 99 ? -2.393 4.937 6.903 1.00 91.31 99 VAL A CA 1
ATOM 792 C C . VAL A 1 99 ? -1.594 5.016 5.609 1.00 91.31 99 VAL A C 1
ATOM 794 O O . VAL A 1 99 ? -0.913 6.009 5.352 1.00 91.31 99 VAL A O 1
ATOM 797 N N . THR A 1 100 ? -1.700 3.988 4.771 1.00 91.81 100 THR A N 1
ATOM 798 C CA . THR A 1 100 ? -1.021 3.954 3.469 1.00 91.81 100 THR A CA 1
ATOM 799 C C . THR A 1 100 ? -1.919 4.518 2.371 1.00 91.81 100 THR A C 1
ATOM 801 O O . THR A 1 100 ? -3.044 4.055 2.173 1.00 91.81 100 THR A O 1
ATOM 804 N N . LEU A 1 101 ? -1.427 5.513 1.631 1.00 93.31 101 LEU A N 1
ATOM 805 C CA . LEU A 1 101 ? -2.112 6.044 0.450 1.00 93.31 101 LEU A CA 1
ATOM 806 C C . LEU A 1 101 ? -1.652 5.279 -0.792 1.00 93.31 101 LEU A C 1
ATOM 808 O O . LEU A 1 101 ? -0.489 5.367 -1.180 1.00 93.31 101 LEU A O 1
ATOM 812 N N . PHE A 1 102 ? -2.563 4.559 -1.438 1.00 92.00 102 PHE A N 1
ATOM 813 C CA . PHE A 1 102 ? -2.272 3.821 -2.662 1.00 92.00 102 PHE A CA 1
ATOM 814 C C . PHE A 1 102 ? -2.762 4.552 -3.909 1.00 92.00 102 PHE A C 1
ATOM 816 O O . PHE A 1 102 ? -3.836 5.159 -3.920 1.00 92.00 102 PHE A O 1
ATOM 823 N N . ASP A 1 103 ? -2.021 4.400 -5.008 1.00 88.81 103 ASP A N 1
ATOM 824 C CA . ASP A 1 103 ? -2.562 4.695 -6.332 1.00 88.81 103 ASP A CA 1
ATOM 825 C C . ASP A 1 103 ? -3.658 3.679 -6.711 1.00 88.81 103 ASP A C 1
ATOM 827 O O . ASP A 1 103 ? -3.695 2.534 -6.254 1.00 88.81 103 ASP A O 1
ATOM 831 N N . LYS A 1 104 ? -4.555 4.085 -7.608 1.00 86.06 104 LYS A N 1
ATOM 832 C CA . LYS A 1 104 ? -5.645 3.259 -8.131 1.00 86.06 104 LYS A CA 1
ATOM 833 C C . LYS A 1 104 ? -5.180 1.947 -8.786 1.00 86.06 104 LYS A C 1
ATOM 835 O O . LYS A 1 104 ? -5.976 1.006 -8.856 1.00 86.06 104 LYS A O 1
ATOM 840 N N . GLY A 1 105 ? -3.943 1.874 -9.282 1.00 84.81 105 GLY A N 1
ATOM 841 C CA . GLY A 1 105 ? -3.343 0.653 -9.834 1.00 84.81 105 GLY A CA 1
ATOM 842 C C . GLY A 1 105 ? -3.237 -0.504 -8.831 1.00 84.81 105 GLY A C 1
ATOM 843 O O . GLY A 1 105 ? -3.284 -1.665 -9.233 1.00 84.81 105 GLY A O 1
ATOM 844 N N . PHE A 1 106 ? -3.217 -0.207 -7.528 1.00 88.00 106 PHE A N 1
ATOM 845 C CA . PHE A 1 106 ? -3.053 -1.183 -6.443 1.00 88.00 106 PHE A CA 1
ATOM 846 C C . PHE A 1 106 ? -4.363 -1.816 -5.952 1.00 88.00 106 PHE A C 1
ATOM 848 O O . PHE A 1 106 ? -4.430 -2.387 -4.866 1.00 88.00 106 PHE A O 1
ATOM 855 N N . TRP A 1 107 ? -5.424 -1.761 -6.760 1.00 86.75 107 TRP A N 1
ATOM 856 C CA . TRP A 1 107 ? -6.703 -2.402 -6.447 1.00 86.75 107 TRP A CA 1
ATOM 857 C C . TRP A 1 107 ? -6.614 -3.939 -6.515 1.00 86.75 107 TRP A C 1
ATOM 859 O O . TRP A 1 107 ? -6.990 -4.558 -7.515 1.00 86.75 107 TRP A O 1
ATOM 869 N N . SER A 1 108 ? -6.155 -4.560 -5.427 1.00 87.06 108 SER A N 1
ATOM 870 C CA . SER A 1 108 ? -6.012 -6.010 -5.262 1.00 87.06 108 SER A CA 1
ATOM 871 C C . SER A 1 108 ? -6.616 -6.464 -3.933 1.00 87.06 108 SER A C 1
ATOM 873 O O . SER A 1 108 ? -6.199 -6.004 -2.877 1.00 87.06 108 SER A O 1
ATOM 875 N N . ALA A 1 109 ? -7.582 -7.388 -3.976 1.00 88.56 109 ALA A N 1
ATOM 876 C CA . ALA A 1 109 ? -8.197 -7.938 -2.762 1.00 88.56 109 ALA A CA 1
ATOM 877 C C . ALA A 1 109 ? -7.169 -8.632 -1.855 1.00 88.56 109 ALA A C 1
ATOM 879 O O . ALA A 1 109 ? -7.269 -8.532 -0.643 1.00 88.56 109 ALA A O 1
ATOM 880 N N . ASP A 1 110 ? -6.176 -9.287 -2.462 1.00 88.38 110 ASP A N 1
ATOM 881 C CA . ASP A 1 110 ? -5.055 -9.929 -1.773 1.00 88.38 110 ASP A CA 1
ATOM 882 C C . ASP A 1 110 ? -4.227 -8.903 -0.994 1.00 88.38 110 ASP A C 1
ATOM 884 O 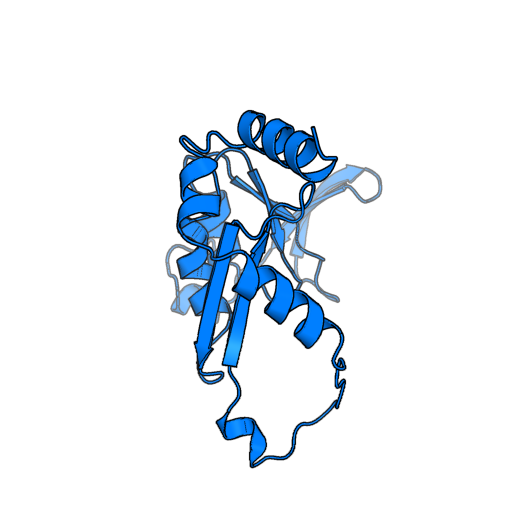O . ASP A 1 110 ? -4.159 -8.962 0.226 1.00 88.38 110 ASP A O 1
ATOM 888 N N . LEU A 1 111 ? -3.719 -7.884 -1.694 1.00 88.44 111 LEU A N 1
ATOM 889 C CA . LEU A 1 111 ? -2.887 -6.826 -1.115 1.00 88.44 111 LEU A CA 1
ATOM 890 C C . LEU A 1 111 ? -3.612 -6.083 0.017 1.00 88.44 111 LEU A C 1
ATOM 892 O O . LEU A 1 111 ? -3.070 -5.905 1.105 1.00 88.44 111 LEU A O 1
ATOM 896 N N . LEU A 1 112 ? -4.845 -5.646 -0.256 1.00 89.50 112 LEU A N 1
ATOM 897 C CA . LEU A 1 112 ? -5.627 -4.826 0.667 1.00 89.50 112 LEU A CA 1
ATOM 898 C C . LEU A 1 112 ? -6.056 -5.615 1.907 1.00 89.50 112 LEU A C 1
ATOM 900 O O . LEU A 1 112 ? -6.095 -5.046 2.998 1.00 89.50 112 LEU A O 1
ATOM 904 N N . LEU A 1 113 ? -6.360 -6.909 1.752 1.00 88.75 113 LEU A N 1
ATOM 905 C CA . LEU A 1 113 ? -6.667 -7.769 2.887 1.00 88.75 113 LEU A CA 1
ATOM 906 C C . LEU A 1 113 ? -5.409 -8.049 3.706 1.00 88.75 113 LEU A C 1
ATOM 908 O O . LEU A 1 113 ? -5.454 -7.847 4.909 1.00 88.75 113 LEU A O 1
ATOM 912 N N . SER A 1 114 ? -4.294 -8.431 3.074 1.00 87.19 114 SER A N 1
ATOM 913 C CA . SER A 1 114 ? -3.034 -8.712 3.775 1.00 87.19 114 SER A CA 1
ATOM 914 C C . SER A 1 114 ? -2.563 -7.543 4.637 1.00 87.19 114 SER A C 1
ATOM 916 O O . SER A 1 114 ? -2.089 -7.763 5.749 1.00 87.19 114 SER A O 1
ATOM 918 N N . LEU A 1 115 ? -2.725 -6.308 4.154 1.00 88.31 115 LEU A N 1
ATOM 919 C CA . LEU A 1 115 ? -2.402 -5.116 4.935 1.00 88.31 115 LEU A CA 1
ATOM 920 C C . LEU A 1 115 ? -3.361 -4.931 6.125 1.00 88.31 115 LEU A C 1
ATOM 922 O O . LEU A 1 115 ? -2.913 -4.670 7.239 1.00 88.31 115 LEU A O 1
ATOM 926 N N . ALA A 1 116 ? -4.666 -5.105 5.896 1.00 85.06 116 ALA A N 1
ATOM 927 C CA . ALA A 1 116 ? -5.700 -4.914 6.915 1.00 85.06 116 ALA A CA 1
ATOM 928 C C . ALA A 1 116 ? -5.738 -6.019 7.984 1.00 85.06 116 ALA A C 1
ATOM 930 O O . ALA A 1 116 ? -6.198 -5.774 9.092 1.00 85.06 116 ALA A O 1
ATOM 931 N N . THR A 1 117 ? -5.289 -7.234 7.663 1.00 82.94 117 THR A N 1
ATOM 932 C CA . THR A 1 117 ? -5.263 -8.369 8.602 1.00 82.94 117 THR A CA 1
ATOM 933 C C . THR A 1 117 ? -3.978 -8.448 9.421 1.00 82.94 117 THR A C 1
ATOM 935 O O . THR A 1 117 ? -3.821 -9.390 10.192 1.00 82.94 117 THR A O 1
ATOM 938 N N . SER A 1 118 ? -3.036 -7.520 9.237 1.00 74.12 118 SER A N 1
ATOM 939 C CA . SER A 1 118 ? -1.831 -7.473 10.070 1.00 74.12 118 SER A CA 1
ATOM 940 C C . SER A 1 118 ? -2.181 -7.102 11.518 1.00 74.12 118 SER A C 1
ATOM 942 O O . SER A 1 118 ? -3.069 -6.284 11.750 1.00 74.12 118 SER A O 1
ATOM 944 N N . GLU A 1 119 ? -1.465 -7.663 12.498 1.00 69.81 119 GLU A N 1
ATOM 945 C CA . GLU A 1 119 ? -1.667 -7.371 13.934 1.00 69.81 119 GLU A CA 1
ATOM 946 C C . GLU A 1 119 ? -1.224 -5.949 14.339 1.00 69.81 119 GLU A C 1
ATOM 948 O O . GLU A 1 119 ? -1.359 -5.537 15.485 1.00 69.81 119 GLU A O 1
ATOM 953 N N . GLU A 1 120 ? -0.705 -5.182 13.386 1.00 79.25 120 GLU A N 1
ATOM 954 C CA . GLU A 1 120 ? 0.010 -3.924 13.589 1.00 79.25 120 GLU A CA 1
ATOM 955 C C . GLU A 1 120 ? -0.842 -2.678 13.298 1.00 79.25 120 GLU A C 1
ATOM 957 O O . GLU A 1 120 ? -0.297 -1.595 13.097 1.00 79.25 120 GLU A O 1
ATOM 962 N N . ASP A 1 121 ? -2.170 -2.825 13.255 1.00 85.62 121 ASP A N 1
ATOM 963 C CA . ASP A 1 121 ? -3.142 -1.735 13.068 1.00 85.62 121 ASP A CA 1
ATOM 964 C C . ASP A 1 121 ? -2.813 -0.841 11.857 1.00 85.62 121 ASP A C 1
ATOM 966 O O . ASP A 1 121 ? -2.521 0.354 11.950 1.00 85.62 121 ASP A O 1
ATOM 970 N N . ARG A 1 122 ? -2.778 -1.472 10.680 1.00 90.75 122 ARG A N 1
ATOM 971 C CA . ARG A 1 122 ? -2.471 -0.807 9.413 1.00 90.75 122 ARG A CA 1
ATOM 972 C C . ARG A 1 122 ? -3.741 -0.547 8.620 1.00 90.75 122 ARG A C 1
ATOM 974 O O . ARG A 1 122 ? -4.535 -1.446 8.341 1.00 90.75 122 ARG A O 1
ATOM 981 N N . HIS A 1 123 ? -3.901 0.698 8.194 1.00 91.31 123 HIS A N 1
ATOM 982 C CA . HIS A 1 123 ? -5.023 1.151 7.384 1.00 91.31 123 HIS A CA 1
ATOM 983 C C . HIS A 1 123 ? -4.557 1.626 6.010 1.00 91.31 123 HIS A C 1
ATOM 985 O O . HIS A 1 123 ? -3.371 1.850 5.751 1.00 91.31 123 HIS A O 1
ATOM 991 N N . TRP A 1 124 ? -5.509 1.816 5.101 1.00 93.19 124 TRP A N 1
ATOM 992 C CA . TRP A 1 124 ? -5.216 2.264 3.748 1.00 93.19 124 TRP A CA 1
ATOM 993 C C . TRP A 1 124 ? -6.313 3.153 3.175 1.00 93.19 124 TRP A C 1
ATOM 995 O O . TRP A 1 124 ? -7.484 3.051 3.535 1.00 93.19 124 TRP A O 1
ATOM 1005 N N . LEU A 1 125 ? -5.920 4.003 2.229 1.00 94.19 125 LEU A N 1
ATOM 1006 C CA . LEU A 1 125 ? -6.816 4.775 1.378 1.00 94.19 125 LEU A CA 1
ATOM 1007 C C . LEU A 1 12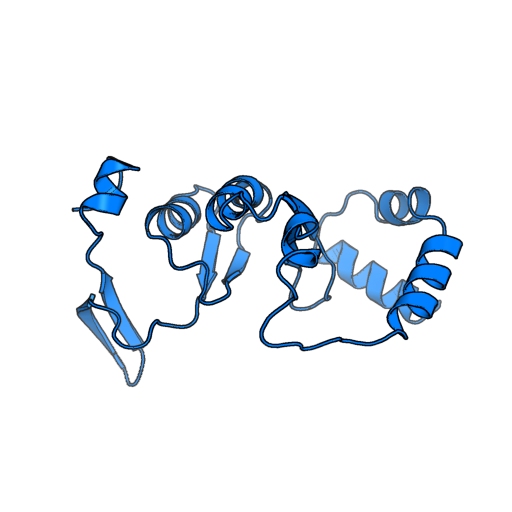5 ? -6.418 4.555 -0.080 1.00 94.19 125 LEU A C 1
ATOM 1009 O O . LEU A 1 125 ? -5.248 4.661 -0.439 1.00 94.19 125 LEU A O 1
ATOM 1013 N N . ILE A 1 126 ? -7.402 4.277 -0.932 1.00 93.06 126 ILE A N 1
ATOM 1014 C CA . ILE A 1 126 ? -7.199 4.110 -2.372 1.00 93.06 126 ILE A CA 1
ATOM 1015 C C . ILE A 1 126 ? -8.335 4.798 -3.135 1.00 93.06 126 ILE A C 1
ATOM 1017 O O . ILE A 1 126 ? -9.506 4.654 -2.763 1.00 93.06 126 ILE A O 1
ATOM 1021 N N . PRO A 1 127 ? -8.048 5.525 -4.230 1.00 91.69 127 PRO A N 1
ATOM 1022 C CA . PRO A 1 127 ? -9.095 6.065 -5.079 1.00 91.69 127 PRO A CA 1
ATOM 1023 C C . PRO A 1 127 ? -10.022 4.958 -5.592 1.00 91.69 127 PRO A C 1
ATOM 1025 O O . PRO A 1 127 ? -9.583 3.961 -6.177 1.00 91.69 127 PRO A O 1
ATOM 1028 N N . ALA A 1 128 ? -11.330 5.138 -5.415 1.00 86.81 128 ALA A N 1
ATOM 1029 C CA . ALA A 1 128 ? -12.317 4.162 -5.860 1.00 86.81 128 ALA A CA 1
ATOM 1030 C C . ALA A 1 128 ? -12.279 3.953 -7.389 1.00 86.81 128 ALA A C 1
ATOM 1032 O O . ALA A 1 128 ? -12.061 4.877 -8.188 1.00 86.81 128 ALA A O 1
ATOM 1033 N N . ARG A 1 129 ? -12.523 2.714 -7.835 1.00 85.50 129 ARG A N 1
ATOM 1034 C CA . ARG A 1 129 ? -12.658 2.415 -9.268 1.00 85.50 129 ARG A CA 1
ATOM 1035 C C . ARG A 1 129 ? -13.966 2.977 -9.817 1.00 85.50 129 ARG A C 1
ATOM 1037 O O . ARG A 1 129 ? -15.008 2.914 -9.174 1.00 85.50 129 ARG A O 1
ATOM 1044 N N . LYS A 1 130 ? -13.908 3.490 -11.053 1.00 81.81 130 LYS A N 1
ATOM 1045 C CA . LYS A 1 130 ? -15.122 3.800 -11.817 1.00 81.81 130 LYS A CA 1
ATOM 1046 C C . LYS A 1 130 ? -15.829 2.460 -12.057 1.00 81.81 130 LYS A C 1
ATOM 1048 O O . LYS A 1 130 ? -15.174 1.547 -12.551 1.00 81.81 130 LYS A O 1
ATOM 1053 N N . ALA A 1 131 ? -17.098 2.354 -11.664 1.00 82.31 131 ALA A N 1
ATOM 1054 C CA . ALA A 1 131 ? -17.880 1.111 -11.670 1.00 82.31 131 ALA A CA 1
ATOM 1055 C C . ALA A 1 131 ? -17.341 0.000 -10.743 1.00 82.31 131 ALA A C 1
ATOM 1057 O O . ALA A 1 131 ? -17.270 -1.167 -11.125 1.00 82.31 131 ALA A O 1
ATOM 1058 N N . LEU A 1 132 ? -16.952 0.357 -9.514 1.00 84.31 132 LEU A N 1
ATOM 1059 C CA . LEU A 1 132 ? -16.711 -0.642 -8.474 1.00 84.31 132 LEU A CA 1
ATOM 1060 C C . LEU A 1 132 ? -17.988 -1.466 -8.233 1.00 84.31 132 LEU A C 1
ATOM 1062 O O . LEU A 1 132 ? -19.041 -0.905 -7.939 1.00 84.31 132 LEU A O 1
ATOM 1066 N N . VAL A 1 133 ? -17.881 -2.791 -8.346 1.00 85.19 133 VAL A N 1
ATOM 1067 C CA . VAL A 1 133 ? -18.972 -3.712 -8.011 1.00 85.19 133 VAL A CA 1
ATOM 1068 C C . VAL A 1 133 ? -18.914 -4.006 -6.515 1.00 85.19 133 VAL A C 1
ATOM 1070 O O . VAL A 1 133 ? -17.997 -4.681 -6.041 1.00 85.19 133 VAL A O 1
ATOM 1073 N N . SER A 1 134 ? -19.891 -3.488 -5.780 1.00 90.00 134 SER A N 1
ATOM 1074 C CA . SER A 1 134 ? -20.009 -3.655 -4.334 1.00 90.00 134 SER A CA 1
ATOM 1075 C C . SER A 1 134 ? -21.467 -3.615 -3.894 1.00 90.00 134 SER A C 1
ATOM 1077 O O . SER A 1 134 ? -22.280 -2.924 -4.506 1.00 90.00 134 SER A O 1
ATOM 1079 N N . GLU A 1 135 ? -21.765 -4.295 -2.799 1.00 93.12 135 GLU A N 1
ATOM 1080 C CA . GLU A 1 135 ? -23.024 -4.196 -2.068 1.00 93.12 135 GLU A CA 1
ATOM 1081 C C . GLU A 1 135 ? -22.884 -3.158 -0.946 1.00 93.12 135 GLU A C 1
ATOM 1083 O O . GLU A 1 135 ? -21.855 -3.106 -0.274 1.00 93.12 135 GLU A O 1
ATOM 1088 N N . GLU A 1 136 ? -23.894 -2.316 -0.740 1.00 94.56 136 GLU A N 1
ATOM 1089 C CA . GLU A 1 136 ? -23.920 -1.386 0.393 1.00 94.56 136 GLU A CA 1
ATOM 1090 C C . GLU A 1 136 ? -24.464 -2.107 1.629 1.00 94.56 136 GLU A C 1
ATOM 1092 O O . GLU A 1 136 ? -25.605 -2.557 1.630 1.00 94.56 136 GLU A O 1
ATOM 1097 N N . VAL A 1 137 ? -23.636 -2.226 2.668 1.00 96.50 137 VAL A N 1
ATOM 1098 C CA . VAL A 1 137 ? -23.984 -2.904 3.927 1.00 96.50 137 VAL A CA 1
ATOM 1099 C C . VAL A 1 137 ? -24.613 -1.924 4.912 1.00 96.50 137 VAL A C 1
ATOM 1101 O O . VAL A 1 137 ? -25.552 -2.270 5.621 1.00 96.50 137 VAL A O 1
ATOM 1104 N N . ALA A 1 138 ? -24.089 -0.699 4.966 1.00 96.94 138 ALA A N 1
ATOM 1105 C CA . ALA A 1 138 ? -24.595 0.361 5.826 1.00 96.94 138 ALA A CA 1
ATOM 1106 C C . ALA A 1 138 ? -24.277 1.740 5.241 1.00 96.94 138 ALA A C 1
ATOM 1108 O O . ALA A 1 138 ? -23.326 1.914 4.472 1.00 96.94 138 ALA A O 1
ATOM 1109 N N . ARG A 1 139 ? -25.054 2.739 5.659 1.00 96.94 139 ARG A N 1
ATOM 1110 C CA . ARG A 1 139 ? -24.843 4.146 5.326 1.00 96.94 139 ARG A CA 1
ATOM 1111 C C . ARG A 1 139 ? -24.837 4.972 6.596 1.00 96.94 139 ARG A C 1
ATOM 1113 O O . ARG A 1 139 ? -25.818 4.959 7.332 1.00 96.94 139 ARG A O 1
ATOM 1120 N N . TYR A 1 140 ? -23.760 5.719 6.799 1.00 96.12 140 TYR A N 1
ATOM 1121 C CA . TYR A 1 140 ? -23.594 6.585 7.966 1.00 96.12 140 TYR A CA 1
ATOM 1122 C C . TYR A 1 140 ? -23.885 8.053 7.640 1.00 96.12 140 TYR A C 1
ATOM 1124 O O . TYR A 1 140 ? -24.221 8.835 8.523 1.00 96.12 140 TYR A O 1
ATOM 1132 N N . GLY A 1 141 ? -23.831 8.435 6.361 1.00 94.06 141 GLY A N 1
ATOM 1133 C CA . GLY A 1 141 ? -24.148 9.793 5.943 1.00 94.06 141 GLY A CA 1
ATOM 1134 C C . GLY A 1 141 ? -23.945 10.036 4.453 1.00 94.06 141 GLY A C 1
ATOM 1135 O O . GLY A 1 141 ? -23.836 9.117 3.635 1.00 94.06 141 GLY A O 1
ATOM 1136 N N . LYS A 1 142 ? -23.898 11.313 4.071 1.00 94.38 142 LYS A N 1
ATOM 1137 C CA . LYS A 1 142 ? -23.628 11.707 2.686 1.00 94.38 142 LYS A CA 1
ATOM 1138 C C . LYS A 1 142 ? -22.164 11.419 2.347 1.00 94.38 142 LYS A C 1
ATOM 1140 O O . LYS A 1 142 ? -21.275 12.128 2.794 1.00 94.38 142 LYS A O 1
ATOM 1145 N N . GLY A 1 143 ? -21.937 10.407 1.513 1.00 88.06 143 GLY A N 1
ATOM 1146 C CA . GLY A 1 143 ? -20.596 10.010 1.071 1.00 88.06 143 GLY A CA 1
ATOM 1147 C C . GLY A 1 143 ? -19.902 8.997 1.982 1.00 88.06 143 GLY A C 1
ATOM 1148 O O . GLY A 1 143 ? -18.885 8.451 1.571 1.00 88.06 143 GLY A O 1
ATOM 1149 N N . ASP A 1 144 ? -20.489 8.686 3.140 1.00 94.25 144 ASP A N 1
ATOM 1150 C CA . ASP A 1 144 ? -19.960 7.719 4.099 1.00 94.25 144 ASP A CA 1
ATOM 1151 C C . ASP A 1 144 ? -20.809 6.442 4.104 1.00 94.25 144 ASP A C 1
ATOM 1153 O O . ASP A 1 144 ? -21.996 6.444 4.463 1.00 94.25 144 ASP A O 1
ATOM 1157 N N . ARG A 1 145 ? -20.213 5.367 3.589 1.00 94.31 145 ARG A N 1
ATOM 1158 C CA . ARG A 1 145 ? -20.884 4.101 3.295 1.00 94.31 145 ARG A CA 1
ATOM 1159 C C . ARG A 1 145 ? -19.950 2.937 3.555 1.00 94.31 145 ARG A C 1
ATOM 1161 O O . ARG A 1 145 ? -18.827 2.919 3.052 1.00 94.31 145 ARG A O 1
ATOM 1168 N N . LEU A 1 146 ? -20.473 1.921 4.228 1.00 94.56 146 LEU A N 1
ATOM 1169 C CA . LEU A 1 146 ? -19.823 0.630 4.355 1.00 94.56 146 LEU A CA 1
ATOM 1170 C C . LEU A 1 146 ? -20.192 -0.235 3.152 1.00 94.56 146 LEU A C 1
ATOM 1172 O O . LEU A 1 146 ? -21.365 -0.550 2.938 1.00 94.56 146 LEU A O 1
ATOM 1176 N N . LEU A 1 147 ? -19.190 -0.622 2.369 1.00 92.00 147 LEU A N 1
ATOM 1177 C CA . LEU A 1 147 ? -19.371 -1.418 1.160 1.00 92.00 147 LEU A CA 1
ATOM 1178 C C . LEU A 1 147 ? -18.740 -2.801 1.333 1.00 92.00 147 LEU A C 1
ATOM 1180 O O . LEU A 1 147 ? -17.594 -2.918 1.761 1.00 92.00 147 LEU A O 1
ATOM 1184 N N . ARG A 1 148 ? -19.460 -3.849 0.930 1.00 91.12 148 ARG A N 1
ATOM 1185 C CA . ARG A 1 148 ? -18.924 -5.201 0.772 1.00 91.12 148 ARG A CA 1
ATOM 1186 C C . ARG A 1 148 ? -18.572 -5.428 -0.688 1.00 91.12 148 ARG A C 1
ATOM 1188 O O . ARG A 1 148 ? -19.417 -5.352 -1.578 1.00 91.12 148 ARG A O 1
ATOM 1195 N N . MET A 1 149 ? -17.305 -5.709 -0.944 1.00 89.25 149 MET A N 1
ATOM 1196 C CA . MET A 1 149 ? -16.812 -5.985 -2.286 1.00 89.25 149 MET A CA 1
ATOM 1197 C C . MET A 1 149 ? -16.846 -7.474 -2.594 1.00 89.25 149 MET A C 1
ATOM 1199 O O . MET A 1 149 ? -16.479 -8.295 -1.758 1.00 89.25 149 MET A O 1
ATOM 1203 N N . LYS A 1 150 ? -17.214 -7.821 -3.830 1.00 85.38 150 LYS A N 1
ATOM 1204 C CA . LYS A 1 150 ? -17.125 -9.203 -4.296 1.00 85.38 150 LYS A CA 1
ATOM 1205 C C . LYS A 1 150 ? -15.703 -9.508 -4.755 1.00 85.38 150 LYS A C 1
ATOM 1207 O O . LYS A 1 150 ? -15.199 -8.885 -5.692 1.00 85.38 150 LYS A O 1
ATOM 1212 N N . VAL A 1 151 ? -15.073 -10.509 -4.146 1.00 87.69 151 VAL A N 1
ATOM 1213 C CA . VAL A 1 151 ? -13.789 -11.033 -4.623 1.00 87.69 151 VAL A CA 1
ATOM 1214 C C . VAL A 1 151 ? -14.028 -11.866 -5.890 1.00 87.69 151 VAL A C 1
ATOM 1216 O O . VAL A 1 151 ? -14.992 -12.633 -5.983 1.00 87.69 151 VAL A O 1
ATOM 1219 N N . SER A 1 152 ? -13.177 -11.716 -6.908 1.00 85.62 152 SER A N 1
ATOM 1220 C CA . SER A 1 152 ? -13.301 -12.497 -8.145 1.00 85.62 152 SER A CA 1
ATOM 1221 C C . SER A 1 152 ? -12.848 -13.949 -7.940 1.00 85.62 152 SER A C 1
ATOM 1223 O O . SER A 1 152 ? -11.957 -14.234 -7.140 1.00 85.62 152 SER A O 1
ATOM 1225 N N . ALA A 1 153 ? -13.414 -14.889 -8.706 1.00 86.44 153 ALA A N 1
ATOM 1226 C CA . ALA A 1 153 ? -13.002 -16.297 -8.648 1.00 86.44 153 ALA A CA 1
ATOM 1227 C C . ALA A 1 153 ? -11.516 -16.487 -9.008 1.00 86.44 153 ALA A C 1
ATOM 1229 O O . ALA A 1 153 ? -10.839 -17.334 -8.432 1.00 86.44 153 ALA A O 1
ATOM 1230 N N . GLN A 1 154 ? -10.989 -15.662 -9.918 1.00 86.44 154 GLN A N 1
ATOM 1231 C CA . GLN A 1 154 ? -9.571 -15.665 -10.278 1.00 86.44 154 GLN A CA 1
ATOM 1232 C C . GLN A 1 154 ? -8.675 -15.231 -9.110 1.00 86.44 154 GLN A C 1
ATOM 1234 O O . GLN A 1 154 ? -7.628 -15.840 -8.898 1.00 86.44 154 GLN A O 1
ATOM 1239 N N . ALA A 1 155 ? -9.077 -14.203 -8.352 1.00 85.06 155 ALA A N 1
ATOM 1240 C CA . ALA A 1 155 ? -8.346 -13.776 -7.162 1.00 85.06 155 ALA A CA 1
ATOM 1241 C C . ALA A 1 155 ? -8.348 -14.881 -6.096 1.00 85.06 155 ALA A C 1
ATOM 1243 O O . ALA A 1 155 ? -7.281 -15.231 -5.604 1.00 85.06 155 ALA A O 1
ATOM 1244 N N . ARG A 1 156 ? -9.499 -15.523 -5.844 1.00 88.62 156 ARG A N 1
ATOM 1245 C CA . ARG A 1 156 ? -9.592 -16.676 -4.927 1.00 88.62 156 ARG A CA 1
ATOM 1246 C C . ARG A 1 156 ? -8.766 -17.882 -5.371 1.00 88.62 156 ARG A C 1
ATOM 1248 O O . ARG A 1 156 ? -8.167 -18.555 -4.546 1.00 88.62 156 ARG A O 1
ATOM 1255 N N . LYS A 1 157 ? -8.683 -18.152 -6.678 1.00 88.31 157 LYS A N 1
ATOM 1256 C CA . LYS A 1 157 ? -7.813 -19.220 -7.198 1.00 88.31 157 LYS A CA 1
ATOM 1257 C C . LYS A 1 157 ? -6.336 -18.953 -6.883 1.00 88.31 157 LYS A C 1
ATOM 1259 O O . LYS A 1 157 ? -5.581 -19.898 -6.696 1.00 88.31 157 LYS A O 1
ATOM 1264 N N . ARG A 1 158 ? -5.921 -17.680 -6.863 1.00 84.00 158 ARG A N 1
ATOM 1265 C CA . ARG A 1 158 ? -4.550 -17.279 -6.514 1.00 84.00 158 ARG A CA 1
ATOM 1266 C C . ARG A 1 158 ? -4.309 -17.245 -5.005 1.00 84.00 158 ARG A C 1
ATOM 1268 O O . ARG A 1 158 ? -3.224 -17.629 -4.593 1.00 84.00 158 ARG A O 1
ATOM 1275 N N . ASN A 1 159 ? -5.289 -16.808 -4.218 1.00 85.62 159 ASN A N 1
ATOM 1276 C CA . ASN A 1 159 ? -5.248 -16.845 -2.760 1.00 85.62 159 ASN A CA 1
ATOM 1277 C C . ASN A 1 159 ? -6.567 -17.427 -2.205 1.00 85.62 159 ASN A C 1
ATOM 1279 O O . ASN A 1 159 ? -7.570 -16.706 -2.140 1.00 85.62 159 ASN A O 1
ATOM 1283 N N . PRO A 1 160 ? -6.571 -18.710 -1.790 1.00 86.06 160 PRO A N 1
ATOM 1284 C CA . PRO A 1 160 ? -7.747 -19.370 -1.221 1.00 86.06 160 PRO A CA 1
ATOM 1285 C C . PRO A 1 160 ? -8.240 -18.787 0.111 1.00 86.06 160 PRO A C 1
ATOM 1287 O O . PRO A 1 160 ? -9.388 -19.028 0.467 1.00 86.06 160 PRO A O 1
ATOM 1290 N N . ASN A 1 161 ? -7.417 -18.009 0.823 1.00 86.50 161 ASN A N 1
ATOM 1291 C CA . ASN A 1 161 ? -7.780 -17.396 2.108 1.00 86.50 161 ASN A CA 1
ATOM 1292 C C . ASN A 1 161 ? -8.649 -16.137 1.947 1.00 86.50 161 ASN A C 1
ATOM 1294 O O . ASN A 1 161 ? -9.069 -15.539 2.936 1.00 86.50 161 ASN A O 1
ATOM 1298 N N . LEU A 1 162 ? -8.902 -15.698 0.710 1.00 87.19 162 LEU A N 1
ATOM 1299 C CA . LEU A 1 162 ? -9.752 -14.542 0.455 1.00 87.19 162 LEU A CA 1
ATOM 1300 C C . LEU A 1 162 ? -11.228 -14.834 0.795 1.00 87.19 162 LEU A C 1
ATOM 1302 O O . LEU A 1 162 ? -11.727 -15.910 0.455 1.00 87.19 162 LEU A O 1
ATOM 1306 N N . PRO A 1 163 ? -11.960 -13.857 1.371 1.00 84.75 163 PRO A N 1
ATOM 1307 C CA . PRO A 1 163 ? -13.380 -13.986 1.683 1.00 84.75 163 PRO A CA 1
ATOM 1308 C C . PRO A 1 163 ? -14.239 -14.373 0.473 1.00 84.75 163 PRO A C 1
ATOM 1310 O O . PRO A 1 163 ? -13.922 -14.054 -0.683 1.00 84.75 163 PRO A O 1
ATOM 1313 N N . THR A 1 164 ? -15.342 -15.068 0.760 1.00 76.19 164 THR A N 1
ATOM 1314 C CA . THR A 1 164 ? -16.281 -15.574 -0.252 1.00 76.19 164 THR A CA 1
ATOM 1315 C C . THR A 1 164 ? -17.299 -14.523 -0.670 1.00 76.19 164 THR A C 1
ATOM 1317 O O . THR A 1 164 ? -17.822 -13.819 0.220 1.00 76.19 164 THR A O 1
#

Sequence (164 aa):
MSLLQQQLLDLGELFNFSDLSAFTQNIPIEWVASALDLSAQATIRRRRLPSDQVLWLVLGMALMNVRSHLILDAQLSPYRRSEMRLANEFLQQIPSHSVTLFDKGFWSADLLLSLATSEEDRHWLIPARKALVSEEVARYGKGDRLLRMKVSAQARKRNPNLPT

Foldseek 3Di:
DDPVVVLLVVVCVVDVPVDPVVVVVPDDVVNVVVVVVCVVDDDDDDPDDDPVCLQVDKDKDFDADPVSRDTQDMDIDRPVDDPQVVLVVCLVVDAAPDEAEDEQSNPALVSQVVNPPDPRHYHYDYDDDDPQDWDFPDAPDDVRTDTHHDDDPVSCVVPVPGDD